Protein AF-A0A3C1LAX6-F1 (afdb_monomer)

Foldseek 3Di:
DDKDFLDDDPQAFDDDPVAVVPHRWFDWMFDDDPPDQAGAEIEFQARSLVCRCVSVVVEAHEHEYEYPAPRCRRQLNPLVNSNCVDPPHHYHYHYDDDVDDPVVSVCVSNDDD

Nearest PDB structures (foldseek):
  7z6h-assembly1_E  TM=4.014E-01  e=1.062E+00  Homo sapiens
  3lo8-assembly1_A  TM=3.325E-01  e=5.873E+00  Zea mays

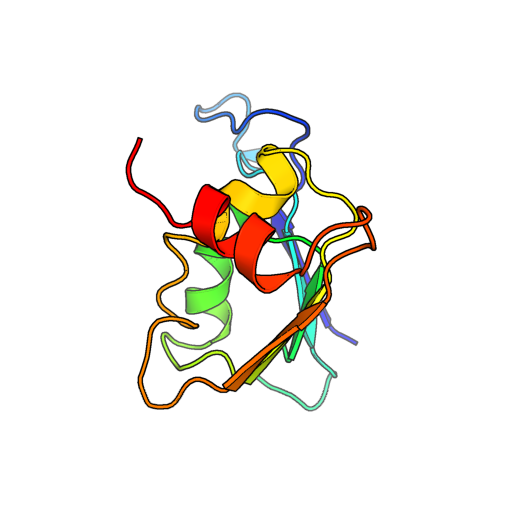Structure (mmCIF, N/CA/C/O backbone):
data_AF-A0A3C1LAX6-F1
#
_entry.id   AF-A0A3C1LAX6-F1
#
loop_
_atom_site.group_PDB
_atom_site.id
_atom_site.type_symbol
_atom_site.label_atom_id
_atom_site.label_alt_id
_atom_site.label_comp_id
_atom_site.label_asym_id
_atom_site.label_entity_id
_atom_site.label_seq_id
_atom_site.pdbx_PDB_ins_code
_atom_site.Cartn_x
_atom_site.Cartn_y
_atom_site.Cartn_z
_atom_site.occupancy
_atom_site.B_iso_or_equiv
_atom_site.auth_seq_id
_atom_site.auth_comp_id
_atom_site.auth_asym_id
_atom_site.auth_atom_id
_atom_site.pdbx_PDB_model_num
ATOM 1 N N . MET A 1 1 ? -2.027 -18.548 -8.701 1.00 92.00 1 MET A N 1
ATOM 2 C CA . MET A 1 1 ? -2.124 -17.312 -7.910 1.00 92.00 1 MET A CA 1
ATOM 3 C C . MET A 1 1 ? -1.175 -16.308 -8.540 1.00 92.00 1 MET A C 1
ATOM 5 O O . MET A 1 1 ? -0.068 -16.713 -8.881 1.00 92.00 1 MET A O 1
ATOM 9 N N . ARG A 1 2 ? -1.567 -15.036 -8.688 1.00 95.88 2 ARG A N 1
ATOM 10 C CA . ARG A 1 2 ? -0.697 -13.972 -9.217 1.00 95.88 2 ARG A CA 1
ATOM 11 C C . ARG A 1 2 ? -0.159 -13.108 -8.080 1.00 95.88 2 ARG A C 1
ATOM 13 O O . ARG A 1 2 ? -0.905 -12.744 -7.171 1.00 95.88 2 ARG A O 1
ATOM 20 N N . VAL A 1 3 ? 1.136 -12.812 -8.146 1.00 97.19 3 VAL A N 1
ATOM 21 C CA . VAL A 1 3 ? 1.853 -11.970 -7.187 1.00 97.19 3 VAL A CA 1
ATOM 22 C C . VAL A 1 3 ? 2.521 -10.843 -7.957 1.00 97.19 3 VAL A C 1
ATOM 24 O O . VAL A 1 3 ? 3.375 -11.093 -8.803 1.00 97.19 3 VAL A O 1
ATOM 27 N N . ASP A 1 4 ? 2.136 -9.616 -7.640 1.00 97.12 4 ASP A N 1
ATOM 28 C CA . ASP A 1 4 ? 2.683 -8.398 -8.214 1.00 97.12 4 ASP A CA 1
ATOM 29 C C . ASP A 1 4 ? 3.564 -7.710 -7.155 1.00 97.12 4 ASP A C 1
ATOM 31 O O . ASP A 1 4 ? 3.094 -7.295 -6.089 1.00 97.12 4 ASP A O 1
ATOM 35 N N . LEU A 1 5 ? 4.868 -7.619 -7.428 1.00 97.38 5 LEU A N 1
ATOM 36 C CA . LEU A 1 5 ? 5.847 -6.966 -6.555 1.00 97.38 5 LEU A CA 1
ATOM 37 C C . LEU A 1 5 ? 5.844 -5.454 -6.819 1.00 97.38 5 LEU A C 1
ATOM 39 O O . LEU A 1 5 ? 6.635 -4.937 -7.602 1.00 97.38 5 LEU A O 1
ATOM 43 N N . CYS A 1 6 ? 4.921 -4.742 -6.176 1.00 97.62 6 CYS A N 1
ATOM 44 C CA . CYS A 1 6 ? 4.728 -3.302 -6.365 1.00 97.62 6 CYS A CA 1
ATOM 45 C C . CYS A 1 6 ? 5.841 -2.448 -5.727 1.00 97.62 6 CYS A C 1
ATOM 47 O O . CYS A 1 6 ? 6.067 -1.307 -6.133 1.00 97.62 6 CYS A O 1
ATOM 49 N N . GLY A 1 7 ? 6.528 -2.982 -4.717 1.00 97.44 7 GLY A N 1
ATOM 50 C CA . GLY A 1 7 ? 7.701 -2.376 -4.098 1.00 97.44 7 GLY A CA 1
ATOM 51 C C . GLY A 1 7 ? 8.487 -3.394 -3.280 1.00 97.44 7 GLY A C 1
ATOM 52 O O . GLY A 1 7 ? 7.905 -4.168 -2.523 1.00 97.44 7 GLY A O 1
ATOM 53 N N . VAL A 1 8 ? 9.810 -3.395 -3.454 1.00 95.50 8 VAL A N 1
ATOM 54 C CA . VAL A 1 8 ? 10.744 -4.383 -2.875 1.00 95.50 8 VAL A CA 1
ATOM 55 C C . VAL A 1 8 ? 11.954 -3.738 -2.190 1.00 95.50 8 VAL A C 1
ATOM 57 O O . VAL A 1 8 ? 12.866 -4.426 -1.736 1.00 95.50 8 VAL A O 1
ATOM 60 N N . ARG A 1 9 ? 11.994 -2.403 -2.121 1.00 93.88 9 ARG A N 1
ATOM 61 C CA . ARG A 1 9 ? 13.045 -1.653 -1.428 1.00 93.88 9 ARG A CA 1
ATOM 62 C C . ARG A 1 9 ? 12.824 -1.724 0.087 1.00 93.88 9 ARG A C 1
ATOM 64 O O . ARG A 1 9 ? 11.684 -1.803 0.539 1.00 93.88 9 ARG A O 1
ATOM 71 N N . GLY A 1 10 ? 13.917 -1.653 0.849 1.00 88.62 10 GLY A N 1
ATOM 72 C CA . GLY A 1 10 ? 13.884 -1.539 2.312 1.00 88.62 10 GLY A CA 1
ATOM 73 C C . GLY A 1 10 ? 13.385 -0.171 2.798 1.00 88.62 10 GLY A C 1
ATOM 74 O O . GLY A 1 10 ? 12.541 0.460 2.167 1.00 88.62 10 GLY A O 1
ATOM 75 N N . SER A 1 11 ? 13.969 0.333 3.886 1.00 92.75 11 SER A N 1
ATOM 76 C CA . SER A 1 11 ? 13.411 1.434 4.689 1.00 92.75 11 SER A CA 1
ATOM 77 C C . SER A 1 11 ? 13.251 2.797 4.015 1.00 92.75 11 SER A C 1
ATOM 79 O O . SER A 1 11 ? 12.671 3.711 4.597 1.00 92.75 11 SER A O 1
ATOM 81 N N . SER A 1 12 ? 13.784 3.005 2.815 1.00 94.38 12 SER A N 1
ATOM 82 C CA . SER A 1 12 ? 13.660 4.285 2.118 1.00 94.38 12 SER A CA 1
ATOM 83 C C . SER A 1 12 ? 13.475 4.073 0.623 1.00 94.38 12 SER A C 1
ATOM 85 O O . SER A 1 12 ? 14.195 3.256 0.038 1.00 94.38 12 SER A O 1
ATOM 87 N N . PRO A 1 13 ? 12.533 4.797 -0.011 1.00 94.62 13 PRO A N 1
ATOM 88 C CA . PRO A 1 13 ? 12.398 4.754 -1.452 1.00 94.62 13 PRO A CA 1
ATOM 89 C C . PRO A 1 13 ? 13.639 5.370 -2.099 1.00 94.62 13 PRO A C 1
ATOM 91 O O . PRO A 1 13 ? 14.257 6.283 -1.551 1.00 94.62 13 PRO A O 1
ATOM 94 N N . ALA A 1 14 ? 13.997 4.883 -3.279 1.00 94.88 14 ALA A N 1
ATOM 95 C CA . ALA A 1 14 ? 15.182 5.328 -3.993 1.00 94.88 14 ALA A CA 1
ATOM 96 C C . ALA A 1 14 ? 14.842 5.539 -5.469 1.00 94.88 14 ALA A C 1
ATOM 98 O O . ALA A 1 14 ? 14.340 4.639 -6.127 1.00 94.88 14 ALA A O 1
ATOM 99 N N . SER A 1 15 ? 15.105 6.730 -5.998 1.00 92.25 15 SER A N 1
ATOM 100 C CA . SER A 1 15 ? 14.898 7.040 -7.419 1.00 92.25 15 SER A CA 1
ATOM 101 C C . SER A 1 15 ? 16.238 7.219 -8.120 1.00 92.25 15 SER A C 1
ATOM 103 O O . SER A 1 15 ? 17.218 7.576 -7.470 1.00 92.25 15 SER A O 1
ATOM 105 N N . GLY A 1 16 ? 16.284 6.973 -9.427 1.00 93.75 16 GLY A N 1
ATOM 106 C CA . GLY A 1 16 ? 17.502 7.100 -10.229 1.00 93.75 16 GLY A CA 1
ATOM 107 C C . GLY A 1 16 ? 17.816 5.840 -11.029 1.00 93.75 16 GLY A C 1
ATOM 108 O O . GLY A 1 16 ? 17.269 4.770 -10.761 1.00 93.75 16 GLY A O 1
ATOM 109 N N . ALA A 1 17 ? 18.694 5.993 -12.023 1.00 94.75 17 ALA A N 1
ATOM 110 C CA . ALA A 1 17 ? 19.080 4.924 -12.945 1.00 94.75 17 ALA A CA 1
ATOM 111 C C . ALA A 1 17 ? 19.639 3.694 -12.212 1.00 94.75 17 ALA A C 1
ATOM 113 O O . ALA A 1 17 ? 19.307 2.568 -12.571 1.00 94.75 17 ALA A O 1
ATOM 114 N N . ASP A 1 18 ? 20.375 3.921 -11.122 1.00 93.25 18 ASP A N 1
ATOM 115 C CA . ASP A 1 18 ? 20.992 2.881 -10.291 1.00 93.25 18 ASP A CA 1
ATOM 116 C C . ASP A 1 18 ? 19.979 1.919 -9.642 1.00 93.25 18 ASP A C 1
ATOM 118 O O . ASP A 1 18 ? 20.362 0.873 -9.121 1.00 93.25 18 ASP A O 1
ATOM 122 N N . PHE A 1 19 ? 18.684 2.258 -9.632 1.00 91.75 19 PHE A N 1
ATOM 123 C CA . PHE A 1 19 ? 17.639 1.479 -8.959 1.00 91.75 19 PHE A CA 1
ATOM 124 C C . PHE A 1 19 ? 16.540 0.975 -9.901 1.00 91.75 19 PHE A C 1
ATOM 126 O O . PHE A 1 19 ? 15.596 0.342 -9.435 1.00 91.75 19 PHE A O 1
ATOM 133 N N . VAL A 1 20 ? 16.635 1.242 -11.209 1.00 88.75 20 VAL A N 1
ATOM 134 C CA . VAL A 1 20 ? 15.579 0.907 -12.184 1.00 88.75 20 VAL A CA 1
ATOM 135 C C . VAL A 1 20 ? 15.392 -0.599 -12.357 1.00 88.75 20 VAL A C 1
ATOM 137 O O . VAL A 1 20 ? 14.261 -1.030 -12.553 1.00 88.75 20 VAL A O 1
ATOM 140 N N . GLU A 1 21 ? 16.461 -1.394 -12.254 1.00 89.75 21 GLU A N 1
ATOM 141 C CA . GLU A 1 21 ? 16.394 -2.848 -12.467 1.00 89.75 21 GLU A CA 1
ATOM 142 C C . GLU A 1 21 ? 15.426 -3.539 -11.494 1.00 89.75 21 GLU A C 1
ATOM 144 O O . GLU A 1 21 ? 14.619 -4.367 -11.907 1.00 89.75 21 GLU A O 1
ATOM 149 N N . VAL A 1 22 ? 15.475 -3.166 -10.211 1.00 88.56 22 VAL A N 1
ATOM 150 C CA . VAL A 1 22 ? 14.642 -3.763 -9.149 1.00 88.56 22 VAL A CA 1
ATOM 151 C C . VAL A 1 22 ? 13.481 -2.871 -8.708 1.00 88.56 22 VAL A C 1
ATOM 153 O O . VAL A 1 22 ? 12.535 -3.344 -8.084 1.00 88.56 22 VAL A O 1
ATOM 156 N N . GLY A 1 23 ? 13.536 -1.578 -9.021 1.00 92.12 23 GLY A N 1
ATOM 157 C CA . GLY A 1 23 ? 12.554 -0.587 -8.608 1.00 92.12 23 GLY A CA 1
ATOM 158 C C . GLY A 1 23 ? 12.924 0.172 -7.329 1.00 92.12 23 GLY A C 1
ATOM 159 O O . GLY A 1 23 ? 13.716 -0.248 -6.481 1.00 92.12 23 GLY A O 1
ATOM 160 N N . GLY A 1 24 ? 12.317 1.351 -7.207 1.00 95.31 24 GLY A N 1
ATOM 161 C CA . GLY A 1 24 ? 12.608 2.329 -6.161 1.00 95.31 24 GLY A CA 1
ATOM 162 C C . GLY A 1 24 ? 11.656 2.340 -4.972 1.00 95.31 24 GLY A C 1
ATOM 163 O O . GLY A 1 24 ? 11.851 3.110 -4.035 1.00 95.31 24 GLY A O 1
ATOM 164 N N . HIS A 1 25 ? 10.594 1.545 -5.021 1.00 97.31 25 HIS A N 1
ATOM 165 C CA . HIS A 1 25 ? 9.491 1.627 -4.075 1.00 97.31 25 HIS A CA 1
ATOM 166 C C . HIS A 1 25 ? 9.675 0.704 -2.868 1.00 97.31 25 HIS A C 1
ATOM 168 O O . HIS A 1 25 ? 10.112 -0.436 -3.014 1.00 97.31 25 HIS A O 1
ATOM 174 N N . THR A 1 26 ? 9.300 1.196 -1.687 1.00 97.88 26 THR A N 1
ATOM 175 C CA . THR A 1 26 ? 9.265 0.434 -0.428 1.00 97.88 26 THR A CA 1
ATOM 176 C C . THR A 1 26 ? 8.120 -0.582 -0.410 1.00 97.88 26 THR A C 1
ATOM 178 O O . THR A 1 26 ? 7.205 -0.481 -1.234 1.00 97.88 26 THR A O 1
ATOM 181 N N . SER A 1 27 ? 8.189 -1.538 0.526 1.00 98.06 27 SER A N 1
ATOM 182 C CA . SER A 1 27 ? 7.348 -2.745 0.609 1.00 98.06 27 SER A CA 1
ATOM 183 C C . SER A 1 27 ? 5.884 -2.542 0.201 1.00 98.06 27 SER A C 1
ATOM 185 O O . SER A 1 27 ? 5.147 -1.758 0.804 1.00 98.06 27 SER A O 1
ATOM 187 N N . CYS A 1 28 ? 5.466 -3.265 -0.836 1.00 98.44 28 CYS A N 1
ATOM 188 C CA . CYS A 1 28 ? 4.068 -3.477 -1.192 1.00 98.44 28 CYS A CA 1
ATOM 189 C C . CYS A 1 28 ? 3.988 -4.685 -2.127 1.00 98.44 28 CYS A C 1
ATOM 191 O O . CYS A 1 28 ? 4.583 -4.671 -3.207 1.00 98.44 28 CYS A O 1
ATOM 193 N N . VAL A 1 29 ? 3.209 -5.697 -1.760 1.00 98.50 29 VAL A N 1
ATOM 194 C CA . VAL A 1 29 ? 2.953 -6.868 -2.610 1.00 98.50 29 VAL A CA 1
ATOM 195 C C . VAL A 1 29 ? 1.458 -7.000 -2.833 1.00 98.50 29 VAL A C 1
ATOM 197 O O . VAL A 1 29 ? 0.695 -7.035 -1.872 1.00 98.50 29 VAL A O 1
ATOM 200 N N . ALA A 1 30 ? 1.030 -7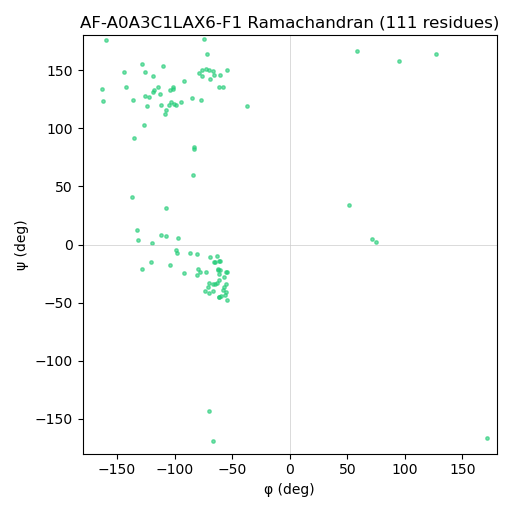.083 -4.089 1.00 98.50 30 ALA A N 1
ATOM 201 C CA . ALA A 1 30 ? -0.367 -7.277 -4.439 1.00 98.50 30 ALA A CA 1
ATOM 202 C C . ALA A 1 30 ? -0.617 -8.724 -4.877 1.00 98.50 30 ALA A C 1
ATOM 204 O O . ALA A 1 30 ? 0.137 -9.293 -5.662 1.00 98.50 30 ALA A O 1
ATOM 205 N N . LEU A 1 31 ? -1.675 -9.331 -4.345 1.00 98.31 31 LEU A N 1
ATOM 206 C CA . LEU A 1 31 ? -2.046 -10.716 -4.604 1.00 98.31 31 LEU A CA 1
ATOM 207 C C . LEU A 1 31 ? -3.427 -10.785 -5.251 1.00 98.31 31 LEU A C 1
ATOM 209 O O . LEU A 1 31 ? -4.399 -10.205 -4.747 1.00 98.31 31 LEU A O 1
ATOM 213 N N . ALA A 1 32 ? -3.510 -11.553 -6.334 1.00 96.88 32 ALA A N 1
ATOM 214 C CA . ALA A 1 32 ? -4.747 -11.896 -7.023 1.00 96.88 32 ALA A CA 1
ATOM 215 C C . ALA A 1 32 ? -4.889 -13.421 -7.160 1.00 96.88 32 ALA A C 1
ATOM 217 O O . ALA A 1 32 ? -3.907 -14.158 -7.311 1.00 96.88 32 ALA A O 1
ATOM 218 N N . HIS A 1 33 ? -6.126 -13.911 -7.137 1.00 93.62 33 HIS A N 1
ATOM 219 C CA . HIS A 1 33 ? -6.423 -15.266 -7.601 1.00 93.62 33 HIS A CA 1
ATOM 220 C C . HIS A 1 33 ? -6.328 -15.322 -9.132 1.00 93.62 33 HIS A C 1
ATOM 222 O O . HIS A 1 33 ? -6.585 -14.324 -9.792 1.00 93.62 33 HIS A O 1
ATOM 228 N N . ASP A 1 34 ? -5.987 -16.478 -9.714 1.00 85.94 34 ASP A N 1
ATOM 229 C CA . ASP A 1 34 ? -5.751 -16.578 -11.172 1.00 85.94 34 ASP A CA 1
ATOM 230 C C . ASP A 1 34 ? -6.977 -16.230 -12.018 1.00 85.94 34 ASP A C 1
ATOM 232 O O . ASP A 1 34 ? -6.846 -15.732 -13.130 1.00 85.94 34 ASP A O 1
ATOM 236 N N . ALA A 1 35 ? -8.170 -16.487 -11.482 1.00 84.94 35 ALA A N 1
ATOM 237 C CA . ALA A 1 35 ? -9.432 -16.153 -12.129 1.00 84.94 35 ALA A CA 1
ATOM 238 C C . ALA A 1 35 ? -9.836 -14.676 -11.948 1.00 84.94 35 ALA A C 1
ATOM 240 O O . ALA A 1 35 ? -10.820 -14.240 -12.542 1.00 84.94 35 ALA A O 1
ATOM 241 N N . GLU A 1 36 ? -9.121 -13.909 -11.118 1.00 85.00 36 GLU A N 1
ATOM 242 C CA . GLU A 1 36 ? -9.423 -12.508 -10.844 1.00 85.00 36 GLU A CA 1
ATOM 243 C C . GLU A 1 36 ? -8.509 -11.568 -11.630 1.00 85.00 36 GLU A C 1
ATOM 245 O O . GLU A 1 36 ? -7.286 -11.696 -11.652 1.00 85.00 36 GLU A O 1
ATOM 250 N N . HIS A 1 37 ? -9.122 -10.559 -12.246 1.00 85.19 37 HI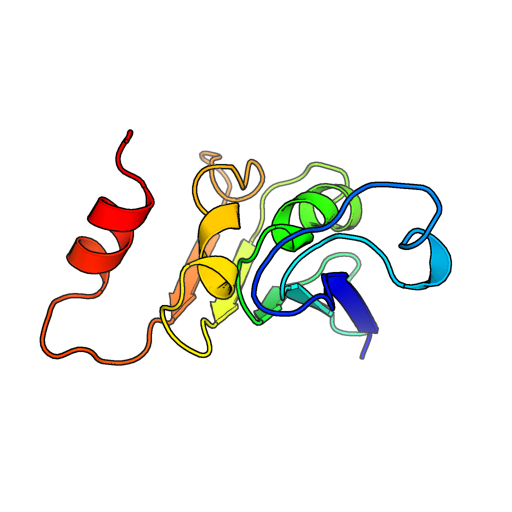S A N 1
ATOM 251 C CA . HIS A 1 37 ? -8.394 -9.534 -12.993 1.00 85.19 37 HIS A CA 1
ATOM 252 C C . HIS A 1 37 ? -7.592 -8.598 -12.076 1.00 85.19 37 HIS A C 1
ATOM 254 O O . HIS A 1 37 ? -6.499 -8.168 -12.432 1.00 85.19 37 HIS A O 1
ATOM 260 N N . ALA A 1 38 ? -8.103 -8.337 -10.871 1.00 94.75 38 ALA A N 1
ATOM 261 C CA . ALA A 1 38 ? -7.594 -7.336 -9.938 1.00 94.75 38 ALA A CA 1
ATOM 262 C C . ALA A 1 38 ? -7.120 -7.964 -8.611 1.00 94.75 38 ALA A C 1
ATOM 264 O O . ALA A 1 38 ? -7.757 -8.903 -8.126 1.00 94.75 38 ALA A O 1
ATOM 265 N N . PRO A 1 39 ? -6.057 -7.437 -7.974 1.00 97.44 39 PRO A N 1
ATOM 266 C CA . PRO A 1 39 ? -5.640 -7.890 -6.652 1.00 97.44 39 PRO A CA 1
ATOM 267 C C . PRO A 1 39 ? -6.676 -7.575 -5.566 1.00 97.44 39 PRO A C 1
ATOM 269 O O . PRO A 1 39 ? -7.336 -6.533 -5.578 1.00 97.44 39 PRO A O 1
ATOM 272 N N . ARG A 1 40 ? -6.778 -8.478 -4.584 1.00 97.19 40 ARG A N 1
ATOM 273 C CA . ARG A 1 40 ? -7.703 -8.388 -3.435 1.00 97.19 40 ARG A CA 1
ATOM 274 C C . ARG A 1 40 ? -7.003 -8.377 -2.086 1.00 97.19 40 ARG A C 1
ATOM 276 O O . ARG A 1 40 ? -7.627 -8.031 -1.084 1.00 97.19 40 ARG A O 1
ATOM 283 N N . LEU A 1 41 ? -5.730 -8.748 -2.051 1.00 98.25 41 LEU A N 1
ATOM 284 C CA . LEU A 1 41 ? -4.904 -8.705 -0.857 1.00 98.25 41 LEU A CA 1
ATOM 285 C C . LEU A 1 41 ? -3.643 -7.906 -1.162 1.00 98.25 41 LEU A C 1
ATOM 287 O O . LEU A 1 41 ? -2.953 -8.187 -2.137 1.00 98.25 41 LEU A O 1
ATOM 291 N N . LEU A 1 42 ? -3.367 -6.918 -0.324 1.00 98.75 42 LEU A N 1
ATOM 292 C CA . LEU A 1 42 ? -2.133 -6.150 -0.333 1.00 98.75 42 LEU A CA 1
ATOM 293 C C . LEU A 1 42 ? -1.377 -6.471 0.955 1.00 98.75 42 LEU A C 1
ATOM 295 O O . LEU A 1 42 ? -1.964 -6.426 2.037 1.00 98.75 42 LEU A O 1
ATOM 299 N N . LEU A 1 43 ? -0.103 -6.823 0.831 1.00 98.69 43 LEU A N 1
ATOM 300 C CA . LEU A 1 43 ? 0.820 -6.970 1.951 1.00 98.69 43 LEU A CA 1
ATOM 301 C C . LEU A 1 43 ? 1.670 -5.711 2.011 1.00 98.69 43 LEU A C 1
ATOM 303 O O . LEU A 1 43 ? 2.356 -5.387 1.039 1.00 98.69 43 LEU A O 1
ATOM 307 N N . ASP A 1 44 ? 1.594 -5.031 3.149 1.00 98.38 44 ASP A N 1
ATOM 308 C CA . ASP A 1 44 ? 2.109 -3.688 3.378 1.00 98.38 44 ASP A CA 1
ATOM 309 C C . ASP A 1 44 ? 1.539 -2.612 2.442 1.00 98.38 44 ASP A C 1
ATOM 311 O O . ASP A 1 44 ? 0.862 -2.859 1.443 1.00 98.38 44 ASP A O 1
ATOM 315 N N . ALA A 1 45 ? 1.783 -1.367 2.830 1.00 97.88 45 ALA A N 1
ATOM 316 C CA . ALA A 1 45 ? 1.279 -0.166 2.190 1.00 97.88 45 ALA A CA 1
ATOM 317 C C . ALA A 1 45 ? 2.379 0.903 2.091 1.00 97.88 45 ALA A C 1
ATOM 319 O O . ALA A 1 45 ? 2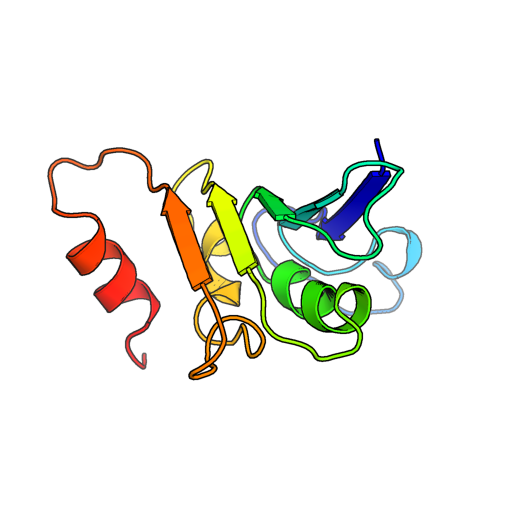.146 2.093 2.325 1.00 97.88 45 ALA A O 1
ATOM 320 N N . GLY A 1 46 ? 3.600 0.480 1.755 1.00 97.88 46 GLY A N 1
ATOM 321 C CA . GLY A 1 46 ? 4.714 1.372 1.460 1.00 97.88 46 GLY A CA 1
ATOM 322 C C . GLY A 1 46 ? 4.504 2.190 0.186 1.00 97.88 46 GLY A C 1
ATOM 323 O O . GLY A 1 46 ? 3.429 2.214 -0.412 1.00 97.88 46 GLY A O 1
ATOM 324 N N . THR A 1 47 ? 5.551 2.864 -0.293 1.00 97.62 47 THR A N 1
ATOM 325 C CA . THR A 1 47 ? 5.463 3.667 -1.530 1.00 97.62 47 THR A CA 1
ATOM 326 C C . THR A 1 47 ? 5.099 2.842 -2.762 1.00 97.62 47 THR A C 1
ATOM 328 O O . THR A 1 47 ? 4.545 3.411 -3.704 1.00 97.62 47 THR A O 1
ATOM 331 N N . GLY A 1 48 ? 5.325 1.522 -2.748 1.00 97.81 48 GLY A N 1
ATOM 332 C CA . GLY A 1 48 ? 4.910 0.619 -3.826 1.00 97.81 48 GLY A CA 1
ATOM 333 C C . GLY A 1 48 ? 3.400 0.560 -4.023 1.00 97.81 48 GLY A C 1
ATOM 334 O O . GLY A 1 48 ? 2.935 0.298 -5.129 1.00 97.81 48 GLY A O 1
ATOM 335 N N . LEU A 1 49 ? 2.614 0.936 -3.011 1.00 98.00 49 LEU A N 1
ATOM 336 C CA . LEU A 1 49 ? 1.158 1.030 -3.113 1.00 98.00 49 LEU A CA 1
ATOM 337 C C . LEU A 1 49 ? 0.699 1.941 -4.268 1.00 98.00 49 LEU A C 1
ATOM 339 O O . LEU A 1 49 ? -0.387 1.757 -4.814 1.00 98.00 49 LEU A O 1
ATOM 343 N N . ARG A 1 50 ? 1.551 2.878 -4.712 1.00 96.44 50 ARG A N 1
ATOM 344 C CA . ARG A 1 50 ? 1.312 3.740 -5.882 1.00 96.44 50 ARG A CA 1
ATOM 345 C C . ARG A 1 50 ? 1.184 2.985 -7.210 1.00 96.44 50 ARG A C 1
ATOM 347 O O . ARG A 1 50 ? 0.580 3.534 -8.128 1.00 96.44 50 ARG A O 1
ATOM 354 N N . ALA A 1 51 ? 1.711 1.766 -7.323 1.00 96.50 51 ALA A N 1
ATOM 355 C CA . ALA A 1 51 ? 1.583 0.943 -8.529 1.00 96.50 51 ALA A CA 1
ATOM 356 C C . ALA A 1 51 ? 0.227 0.218 -8.611 1.00 96.50 51 ALA A C 1
ATOM 358 O O . ALA A 1 51 ? -0.271 -0.052 -9.704 1.00 96.50 51 ALA A O 1
ATOM 359 N N . VAL A 1 52 ? -0.418 -0.044 -7.467 1.00 98.19 52 VAL A N 1
ATOM 360 C CA . VAL A 1 52 ? -1.660 -0.833 -7.390 1.00 98.19 52 VAL A CA 1
ATOM 361 C C . VAL A 1 52 ? -2.811 -0.259 -8.224 1.00 98.19 52 VAL A C 1
ATOM 363 O O . VAL A 1 52 ? -3.490 -1.048 -8.874 1.00 98.19 52 VAL A O 1
ATOM 366 N N . PRO A 1 53 ? -3.048 1.065 -8.308 1.00 97.62 53 PRO A N 1
ATOM 367 C CA . PRO A 1 53 ? -4.116 1.586 -9.152 1.00 97.62 53 PRO A CA 1
ATOM 368 C C . PRO A 1 53 ? -4.017 1.186 -10.629 1.00 97.62 53 PRO A C 1
ATOM 370 O O . PRO A 1 53 ? -5.051 1.118 -11.283 1.00 97.62 53 PRO A O 1
ATOM 373 N N . ALA A 1 54 ? -2.820 0.927 -11.168 1.00 96.81 54 ALA A N 1
ATOM 374 C CA . ALA A 1 54 ? -2.675 0.425 -12.536 1.00 96.81 54 ALA A CA 1
ATOM 375 C C . ALA A 1 54 ? -3.155 -1.032 -12.661 1.00 96.81 54 ALA A C 1
ATOM 377 O O . ALA A 1 54 ? -3.813 -1.370 -13.635 1.00 96.81 54 ALA A O 1
ATOM 378 N N . LEU A 1 55 ? -2.925 -1.859 -11.634 1.00 96.81 55 LEU A N 1
ATOM 379 C CA . LEU A 1 55 ? -3.425 -3.242 -11.544 1.00 96.81 55 LEU A CA 1
ATOM 380 C C . LEU A 1 55 ? -4.952 -3.329 -11.362 1.00 96.81 55 LEU A C 1
ATOM 382 O O . LEU A 1 55 ? -5.526 -4.414 -11.416 1.00 96.81 55 LEU A O 1
ATOM 386 N N . LEU A 1 56 ? -5.599 -2.196 -11.082 1.00 96.94 56 LEU A N 1
ATOM 387 C CA . LEU A 1 56 ? -7.044 -2.061 -10.896 1.00 96.94 56 LEU A CA 1
ATOM 388 C C . LEU A 1 56 ? -7.720 -1.339 -12.071 1.00 96.94 56 LEU A C 1
ATOM 390 O O . LEU A 1 56 ? -8.879 -0.952 -11.938 1.00 96.94 56 LEU A O 1
ATOM 394 N N . ASP A 1 57 ? -6.999 -1.064 -13.164 1.00 95.56 57 ASP A N 1
ATOM 395 C CA . ASP A 1 57 ? -7.461 -0.214 -14.273 1.00 95.56 57 ASP A CA 1
ATOM 396 C C . ASP A 1 57 ? -7.990 1.158 -13.798 1.00 95.56 57 ASP A C 1
ATOM 398 O O . ASP A 1 57 ? -8.949 1.720 -14.324 1.00 95.56 57 ASP A O 1
ATOM 402 N N . GLY A 1 58 ? -7.384 1.705 -12.739 1.00 95.38 58 GLY A N 1
ATOM 403 C CA . GLY A 1 58 ? -7.801 2.952 -12.091 1.00 95.38 58 GLY A CA 1
ATOM 404 C C . GLY A 1 58 ? -9.055 2.845 -11.214 1.00 95.38 58 GLY A C 1
ATOM 405 O O . GLY A 1 58 ? -9.481 3.856 -10.652 1.00 95.38 58 GLY A O 1
ATOM 406 N N . GLY A 1 59 ? -9.633 1.651 -11.075 1.00 96.81 59 GLY A N 1
ATOM 407 C CA . GLY A 1 59 ? -10.837 1.383 -10.297 1.00 96.81 59 GLY A CA 1
ATOM 408 C C . GLY A 1 59 ? -10.643 1.385 -8.772 1.00 96.81 59 GLY A C 1
ATOM 409 O O . GLY A 1 59 ? -9.524 1.550 -8.261 1.00 96.81 59 GLY A O 1
ATOM 410 N N . PRO A 1 60 ? -11.747 1.206 -8.020 1.00 97.81 60 PRO A N 1
ATOM 411 C CA . PRO A 1 60 ? -11.712 1.128 -6.567 1.00 97.81 60 PRO A CA 1
ATOM 412 C C . PRO A 1 60 ? -11.029 -0.150 -6.087 1.00 97.81 60 PRO A C 1
ATOM 414 O O . PRO A 1 60 ? -11.243 -1.243 -6.619 1.00 97.81 60 PRO A O 1
ATOM 417 N N . PHE A 1 61 ? -10.269 -0.029 -5.005 1.00 98.19 61 PHE A N 1
ATOM 418 C CA . PHE A 1 61 ? -9.779 -1.181 -4.277 1.00 98.19 61 PHE A CA 1
ATOM 419 C C . PHE A 1 61 ? -10.917 -1.748 -3.429 1.00 98.19 61 PHE A C 1
ATOM 421 O O . PHE A 1 61 ? -11.551 -1.056 -2.628 1.00 98.19 61 PHE A O 1
ATOM 428 N N . ARG A 1 62 ? -11.193 -3.033 -3.632 1.00 97.69 62 ARG A N 1
ATOM 429 C CA . ARG A 1 62 ? -12.124 -3.806 -2.811 1.00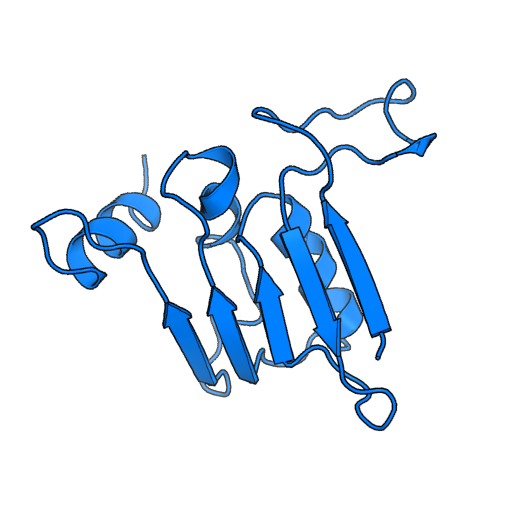 97.69 62 ARG A CA 1
ATOM 430 C C . ARG A 1 62 ? -11.372 -5.037 -2.348 1.00 97.69 62 ARG A C 1
ATOM 432 O O . ARG A 1 62 ? -11.138 -5.928 -3.164 1.00 97.69 62 ARG A O 1
ATOM 439 N N . GLY A 1 63 ? -10.934 -5.043 -1.095 1.00 97.50 63 GLY A N 1
ATOM 440 C CA . GLY A 1 63 ? -9.982 -6.033 -0.610 1.00 97.50 63 GLY A CA 1
ATOM 441 C C . GLY A 1 63 ? -9.451 -5.756 0.792 1.00 97.50 63 GLY A C 1
ATOM 442 O O . GLY A 1 63 ? -9.995 -4.949 1.547 1.00 97.50 63 GLY A O 1
ATOM 443 N N . THR A 1 64 ? -8.386 -6.468 1.151 1.00 98.56 64 THR A N 1
ATOM 444 C CA . THR A 1 64 ? -7.700 -6.343 2.440 1.00 98.56 64 THR A CA 1
ATOM 445 C C . THR A 1 64 ? -6.285 -5.801 2.248 1.00 98.56 64 THR A C 1
ATOM 447 O O . THR A 1 64 ? -5.563 -6.267 1.374 1.00 98.56 64 THR A O 1
ATOM 450 N N . ILE A 1 65 ? -5.888 -4.850 3.088 1.00 98.44 65 ILE A N 1
ATOM 451 C CA . ILE A 1 65 ? -4.498 -4.447 3.304 1.00 98.44 65 ILE A CA 1
ATOM 452 C C . ILE A 1 65 ? -4.063 -5.071 4.626 1.00 98.44 65 ILE A C 1
ATOM 454 O O . ILE A 1 65 ? -4.703 -4.830 5.649 1.00 98.44 65 ILE A O 1
ATOM 458 N N . LEU A 1 66 ? -3.009 -5.876 4.612 1.00 98.50 66 LEU A N 1
ATOM 459 C CA . LEU A 1 66 ? -2.397 -6.450 5.804 1.00 98.50 66 LEU A CA 1
ATOM 460 C C . LEU A 1 66 ? -1.048 -5.771 6.033 1.00 98.50 66 LEU A C 1
ATOM 462 O O . LEU A 1 66 ? -0.131 -5.951 5.236 1.00 98.50 66 LEU A O 1
ATOM 466 N N . LEU A 1 67 ? -0.936 -4.998 7.111 1.00 97.75 67 LEU A N 1
ATOM 467 C CA . LEU A 1 67 ? 0.324 -4.377 7.511 1.00 97.75 67 LEU A CA 1
ATOM 468 C C . LEU A 1 67 ? 1.132 -5.380 8.338 1.00 97.75 67 LEU A C 1
ATOM 470 O O . LEU A 1 67 ? 0.623 -5.902 9.330 1.00 97.75 67 LEU A O 1
ATOM 474 N N . GLY A 1 68 ? 2.379 -5.651 7.952 1.00 95.94 68 GLY A N 1
ATOM 475 C CA . GLY A 1 68 ? 3.251 -6.545 8.717 1.00 95.94 68 GLY A CA 1
ATOM 476 C C . GLY A 1 68 ? 3.699 -5.927 10.045 1.00 95.94 68 GLY A C 1
ATOM 477 O O . GLY A 1 68 ? 3.723 -6.596 11.074 1.00 95.94 68 GLY A O 1
ATOM 478 N N . HIS A 1 69 ? 4.042 -4.640 10.021 1.00 95.25 69 HIS A N 1
ATOM 479 C CA . HIS A 1 69 ? 4.405 -3.812 11.174 1.00 95.25 69 HIS A CA 1
ATOM 480 C C . HIS A 1 69 ? 4.233 -2.326 10.818 1.00 95.25 69 HIS A C 1
ATOM 482 O O . HIS A 1 69 ? 3.881 -1.994 9.687 1.00 95.25 69 HIS A O 1
ATOM 488 N N . LEU A 1 70 ? 4.445 -1.426 11.783 1.00 94.12 70 LEU A N 1
ATOM 489 C CA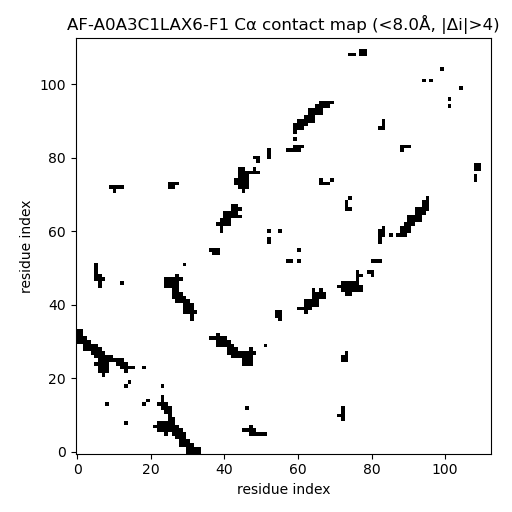 . LEU A 1 70 ? 4.110 0.000 11.651 1.00 94.12 70 LEU A CA 1
ATOM 490 C C . LEU A 1 70 ? 5.330 0.910 11.487 1.00 94.12 70 LEU A C 1
ATOM 492 O O . LEU A 1 70 ? 5.318 2.059 11.927 1.00 94.12 70 LEU A O 1
ATOM 496 N N . HIS A 1 71 ? 6.395 0.416 10.853 1.00 95.06 71 HIS A N 1
ATOM 497 C CA . HIS A 1 71 ? 7.432 1.321 10.370 1.00 95.06 71 HIS A CA 1
ATOM 498 C C . HIS A 1 71 ? 6.911 2.139 9.186 1.00 95.06 71 HIS A C 1
ATOM 500 O O . HIS A 1 71 ? 6.053 1.703 8.414 1.00 95.06 71 HIS A O 1
ATOM 506 N N . TRP A 1 72 ? 7.437 3.354 9.054 1.00 92.94 72 TRP A N 1
ATOM 507 C CA . TRP A 1 72 ? 6.967 4.340 8.086 1.00 92.94 72 TRP A CA 1
ATOM 508 C C . TRP A 1 72 ? 6.980 3.812 6.647 1.00 92.94 72 TRP A C 1
ATOM 510 O O . TRP A 1 72 ? 6.032 4.011 5.890 1.00 92.94 72 TRP A O 1
ATOM 520 N N . ASP A 1 73 ? 8.018 3.075 6.269 1.00 96.44 73 ASP A N 1
ATOM 521 C CA . ASP A 1 73 ? 8.203 2.519 4.933 1.00 96.44 73 ASP A CA 1
ATOM 522 C C . ASP A 1 73 ? 7.171 1.456 4.537 1.00 96.44 73 ASP A C 1
ATOM 524 O O . ASP A 1 73 ? 7.015 1.212 3.338 1.00 96.44 73 ASP A O 1
ATOM 528 N N . HIS A 1 74 ? 6.413 0.923 5.500 1.00 97.25 74 HIS A N 1
ATOM 529 C CA . HIS A 1 74 ? 5.311 -0.022 5.302 1.00 97.25 74 HIS A CA 1
ATOM 530 C C . HIS A 1 74 ? 3.926 0.644 5.304 1.00 97.25 74 HIS A C 1
ATOM 532 O O . HIS A 1 74 ? 2.936 -0.021 5.006 1.00 97.25 74 HIS A O 1
ATOM 538 N N . MET A 1 75 ? 3.827 1.941 5.618 1.00 95.38 75 MET A N 1
ATOM 539 C CA . MET A 1 75 ? 2.541 2.645 5.751 1.00 95.38 75 MET A CA 1
ATOM 540 C C . MET A 1 75 ? 2.440 3.943 4.947 1.00 95.38 75 MET A C 1
ATOM 542 O O . MET A 1 75 ? 1.339 4.399 4.648 1.00 95.38 75 MET A O 1
ATOM 546 N N . GLN A 1 76 ? 3.567 4.550 4.576 1.00 94.56 76 GLN A N 1
ATOM 547 C CA . GLN A 1 76 ? 3.631 5.879 3.957 1.00 94.56 76 GLN A CA 1
ATOM 548 C C . GLN A 1 76 ? 2.893 6.019 2.616 1.00 94.56 76 GLN A C 1
ATOM 550 O O . GLN A 1 76 ? 2.693 7.132 2.133 1.00 94.56 76 GLN A O 1
ATOM 555 N N . GLY A 1 77 ? 2.513 4.912 1.975 1.00 95.94 77 GLY A N 1
ATOM 556 C CA . GLY A 1 77 ? 1.684 4.924 0.774 1.00 95.94 77 GLY A CA 1
ATOM 557 C C . GLY A 1 77 ? 0.201 5.156 1.060 1.00 95.94 77 GLY A C 1
ATOM 558 O O . GLY A 1 77 ? -0.504 5.635 0.170 1.00 95.94 77 GLY A O 1
ATOM 559 N N . LEU A 1 78 ? -0.272 4.848 2.275 1.00 95.88 78 LEU A N 1
ATOM 560 C CA . LEU A 1 78 ? -1.690 4.893 2.646 1.00 95.88 78 LEU A CA 1
ATOM 561 C C . LEU A 1 78 ? -2.355 6.254 2.372 1.00 95.88 78 LEU A C 1
ATOM 563 O O . LEU A 1 78 ? -3.400 6.243 1.717 1.00 95.88 78 LEU A O 1
ATOM 567 N N . PRO A 1 79 ? -1.771 7.413 2.753 1.00 94.31 79 PRO A N 1
ATOM 568 C CA . PRO A 1 79 ? -2.409 8.715 2.524 1.00 94.31 79 PRO A CA 1
ATOM 569 C C . PRO A 1 79 ? -2.575 9.078 1.043 1.00 94.31 79 PRO A C 1
ATOM 571 O O . PRO A 1 79 ? -3.316 9.995 0.706 1.00 94.31 79 PRO A O 1
ATOM 574 N N . PHE A 1 80 ? -1.886 8.372 0.142 1.00 93.94 80 PHE A N 1
ATOM 575 C CA . PHE A 1 80 ? -1.879 8.649 -1.295 1.00 93.94 80 PHE A CA 1
ATOM 576 C C . PHE A 1 80 ? -2.571 7.555 -2.117 1.00 93.94 80 PHE A C 1
ATOM 578 O O . PHE A 1 80 ? -2.499 7.564 -3.352 1.00 93.94 80 PHE A O 1
ATOM 585 N N . PHE A 1 81 ? -3.227 6.586 -1.469 1.00 96.56 81 PHE A N 1
ATOM 586 C CA . PHE A 1 81 ? -3.827 5.453 -2.163 1.00 96.56 81 PHE A CA 1
ATOM 587 C C . PHE A 1 81 ? -5.213 5.781 -2.726 1.00 96.56 81 PHE A C 1
ATOM 589 O O . PHE A 1 81 ? -6.252 5.408 -2.183 1.00 96.56 81 PHE A O 1
ATOM 596 N N . ARG A 1 82 ? -5.217 6.425 -3.897 1.00 95.81 82 ARG A N 1
ATOM 597 C CA . ARG A 1 82 ? -6.430 6.877 -4.603 1.00 95.81 82 ARG A CA 1
ATOM 598 C C . ARG A 1 82 ? -7.484 5.799 -4.869 1.00 95.81 82 ARG A C 1
ATOM 600 O O . ARG A 1 82 ? -8.632 6.136 -5.103 1.00 95.81 82 ARG A O 1
ATOM 607 N N . SER A 1 83 ? -7.110 4.519 -4.912 1.00 97.75 83 SER A N 1
ATOM 608 C CA . SER A 1 83 ? -8.081 3.441 -5.135 1.00 97.75 83 SER A CA 1
ATOM 609 C C . SER A 1 83 ? -8.850 3.088 -3.860 1.00 97.75 83 SER A C 1
ATOM 611 O O . SER A 1 83 ? -9.941 2.539 -3.970 1.00 97.75 83 SER A O 1
ATOM 613 N N . ALA A 1 84 ? -8.329 3.418 -2.674 1.00 96.25 84 ALA A N 1
ATOM 614 C CA . ALA A 1 84 ? -9.064 3.326 -1.412 1.00 96.25 84 ALA A CA 1
ATOM 615 C C . ALA A 1 84 ? -9.784 4.636 -1.043 1.00 96.25 84 ALA A C 1
ATOM 617 O O . ALA A 1 84 ? -10.786 4.582 -0.337 1.00 96.25 84 ALA A O 1
ATOM 618 N N . ASP A 1 85 ? -9.320 5.785 -1.542 1.00 93.56 85 ASP A N 1
ATOM 619 C CA . ASP A 1 85 ? -9.962 7.095 -1.349 1.00 93.56 85 ASP A CA 1
ATOM 620 C C . ASP A 1 85 ? -11.081 7.346 -2.375 1.00 93.56 85 ASP A C 1
ATOM 622 O O . ASP A 1 85 ? -11.018 8.232 -3.230 1.00 93.56 85 ASP A O 1
ATOM 626 N N . ARG A 1 86 ? -12.095 6.474 -2.364 1.00 95.25 86 ARG A N 1
ATOM 627 C CA . ARG A 1 86 ? -13.265 6.579 -3.245 1.00 95.25 86 ARG A CA 1
ATOM 628 C C . ARG A 1 86 ? -14.534 6.126 -2.528 1.00 95.25 86 ARG A C 1
ATOM 630 O O . ARG A 1 86 ? -14.467 5.176 -1.748 1.00 95.25 86 ARG A O 1
ATOM 637 N N . PRO A 1 87 ? -15.712 6.692 -2.854 1.00 96.69 87 PRO A N 1
ATOM 638 C CA . PRO A 1 87 ? -16.982 6.258 -2.262 1.00 96.69 87 PRO A CA 1
ATOM 639 C C . PRO A 1 87 ? -17.342 4.793 -2.548 1.00 96.69 87 PRO A C 1
ATOM 641 O O . PRO A 1 87 ? -18.098 4.179 -1.801 1.00 96.69 87 PRO A O 1
ATOM 644 N N . ASP A 1 88 ? -16.830 4.236 -3.647 1.00 97.25 88 ASP A N 1
ATOM 645 C CA . ASP A 1 88 ? -17.067 2.865 -4.094 1.00 97.25 88 ASP A CA 1
ATOM 646 C C . ASP A 1 88 ? -15.951 1.884 -3.684 1.00 97.25 88 ASP A C 1
ATOM 648 O O . ASP A 1 88 ? -15.991 0.714 -4.075 1.00 97.25 88 ASP A O 1
ATOM 652 N N . ALA A 1 89 ? -14.967 2.322 -2.894 1.00 97.75 89 ALA A N 1
ATOM 653 C CA . ALA A 1 89 ? -13.946 1.450 -2.326 1.00 97.75 89 ALA A CA 1
ATOM 654 C C . ALA A 1 89 ? -14.468 0.687 -1.099 1.00 97.75 89 ALA A C 1
ATOM 656 O O . ALA A 1 89 ? -15.292 1.180 -0.333 1.00 97.75 89 ALA A O 1
ATOM 657 N N . VAL A 1 90 ? -13.971 -0.537 -0.898 1.00 97.25 90 VAL A N 1
ATOM 658 C CA . VAL A 1 90 ? -14.262 -1.345 0.299 1.00 97.25 90 VAL A CA 1
ATOM 659 C C . VAL A 1 90 ? -12.958 -1.958 0.782 1.00 97.25 90 VAL A C 1
ATOM 661 O O . VAL A 1 90 ? -12.552 -3.033 0.340 1.00 97.25 90 VAL A O 1
ATOM 664 N N . THR A 1 91 ? -12.294 -1.250 1.685 1.00 96.81 91 THR A N 1
ATOM 665 C CA . THR A 1 91 ? -10.954 -1.604 2.152 1.00 96.81 91 THR A CA 1
ATOM 666 C C . THR A 1 91 ? -11.009 -2.038 3.606 1.00 96.81 91 THR A C 1
ATOM 668 O O . THR A 1 91 ? -11.381 -1.257 4.479 1.00 96.81 91 THR A O 1
ATOM 671 N N . ARG A 1 92 ? -10.591 -3.273 3.887 1.00 97.56 92 ARG A N 1
ATOM 672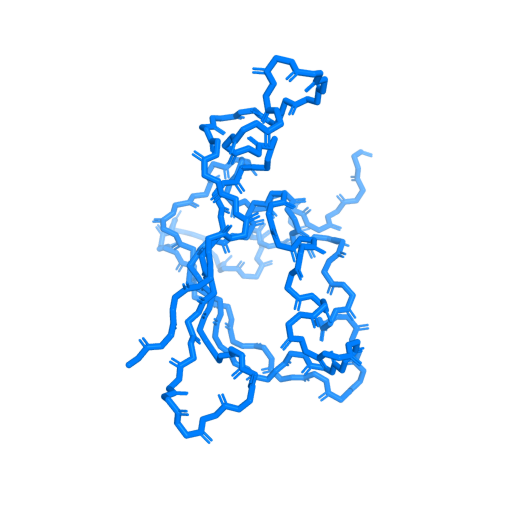 C CA . ARG A 1 92 ? -10.287 -3.714 5.251 1.00 97.56 92 ARG A CA 1
ATOM 673 C C . ARG A 1 92 ? -8.798 -3.537 5.504 1.00 97.56 92 ARG A C 1
ATOM 675 O O . ARG A 1 92 ? -7.997 -4.117 4.784 1.00 97.56 92 ARG A O 1
ATOM 682 N N . VAL A 1 93 ? -8.429 -2.778 6.528 1.00 96.69 93 VAL A N 1
ATOM 683 C CA . VAL A 1 93 ? -7.029 -2.639 6.944 1.00 96.69 93 VAL A CA 1
ATOM 684 C C . VAL A 1 93 ? -6.820 -3.458 8.210 1.00 96.69 93 VAL A C 1
ATOM 686 O O . VAL A 1 93 ? -7.502 -3.241 9.210 1.00 96.69 93 VAL A O 1
ATOM 689 N N . LEU A 1 94 ? -5.912 -4.427 8.149 1.00 97.19 94 LEU A N 1
ATOM 690 C CA . LEU A 1 94 ? -5.482 -5.230 9.285 1.00 97.19 94 LEU A CA 1
ATOM 691 C C . LEU A 1 94 ? -4.163 -4.658 9.797 1.00 97.19 94 LEU A C 1
ATOM 693 O O . LEU A 1 94 ? -3.183 -4.574 9.057 1.00 97.19 94 LEU A O 1
ATOM 697 N N . VAL A 1 95 ? -4.181 -4.240 11.058 1.00 95.88 95 VAL A N 1
ATOM 698 C CA . VAL A 1 95 ? -3.089 -3.540 11.734 1.00 95.88 95 VAL A CA 1
ATOM 699 C C . VAL A 1 95 ? -2.634 -4.416 12.907 1.00 95.88 95 VAL A C 1
ATOM 701 O O . VAL A 1 95 ? -3.501 -4.899 13.641 1.00 95.88 95 VAL A O 1
ATOM 704 N N . PRO A 1 96 ? -1.326 -4.653 13.101 1.00 94.25 96 PRO A N 1
ATOM 705 C CA . PRO A 1 96 ? -0.824 -5.364 14.272 1.00 94.25 96 PRO A CA 1
ATOM 706 C C . PRO A 1 96 ? -1.182 -4.618 15.560 1.00 94.25 96 PRO A C 1
ATOM 708 O O . PR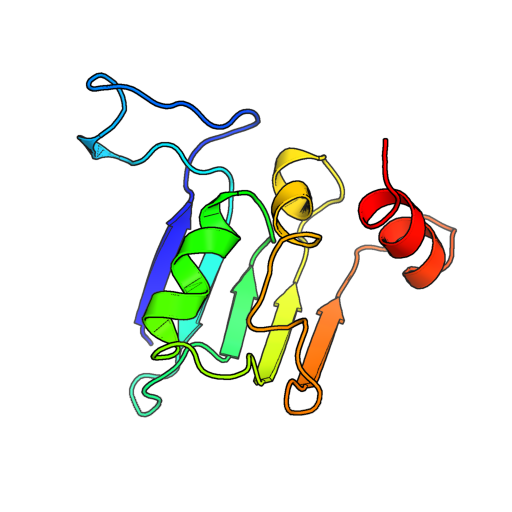O A 1 96 ? -1.211 -3.388 15.596 1.00 94.25 96 PRO A O 1
ATOM 711 N N . GLU A 1 97 ? -1.449 -5.369 16.626 1.00 93.69 97 GLU A N 1
ATOM 712 C CA . GLU A 1 97 ? -1.786 -4.812 17.935 1.00 93.69 97 GLU A CA 1
ATOM 713 C C . GLU A 1 97 ? -0.634 -3.956 18.487 1.00 93.69 97 GLU A C 1
ATOM 715 O O . GLU A 1 97 ? 0.530 -4.343 18.405 1.00 93.69 97 GLU A O 1
ATOM 720 N N . GLN A 1 98 ? -0.960 -2.781 19.038 1.00 91.31 98 GLN A N 1
ATOM 721 C CA . GLN A 1 98 ? 0.007 -1.845 19.641 1.00 91.31 98 GLN A CA 1
ATOM 722 C C . GLN A 1 98 ? -0.438 -1.327 21.019 1.00 91.31 98 GLN A C 1
ATOM 724 O O . GLN A 1 98 ? 0.084 -0.328 21.507 1.00 91.31 98 GLN A O 1
ATOM 729 N N . GLY A 1 99 ? -1.459 -1.935 21.629 1.00 93.19 99 GLY A N 1
ATOM 730 C CA . GLY A 1 99 ? -2.048 -1.436 22.880 1.00 93.19 99 GLY A CA 1
ATOM 731 C C . GLY A 1 99 ? -2.863 -0.139 22.740 1.00 93.19 99 GLY A C 1
ATOM 732 O O . GLY A 1 99 ? -3.354 0.378 23.739 1.00 93.19 99 GLY A O 1
ATOM 733 N N . VAL A 1 100 ? -3.046 0.370 21.518 1.00 93.31 100 VAL A N 1
ATOM 734 C CA . VAL A 1 100 ? -3.931 1.496 21.182 1.00 93.31 100 VAL A CA 1
ATOM 735 C C . VAL A 1 100 ? -4.874 1.107 20.035 1.00 93.31 100 VAL A C 1
ATOM 737 O O . VAL A 1 100 ? -4.540 0.208 19.254 1.00 93.31 100 VAL A O 1
ATOM 740 N N . PRO A 1 101 ? -6.047 1.752 19.897 1.00 93.88 101 PRO A N 1
ATOM 741 C CA . PRO A 1 101 ? -6.965 1.468 18.800 1.00 93.88 101 PRO A CA 1
ATOM 742 C C . PRO A 1 101 ? -6.318 1.676 17.424 1.00 93.88 101 PRO A C 1
ATOM 744 O O . PRO A 1 101 ? -5.692 2.700 17.159 1.00 93.88 101 PRO A O 1
ATOM 747 N N . ALA A 1 102 ? -6.536 0.734 16.501 1.00 91.94 102 ALA A N 1
ATOM 748 C CA . ALA A 1 102 ? -5.974 0.791 15.147 1.00 91.94 102 ALA A CA 1
ATOM 749 C C . ALA A 1 102 ? -6.333 2.085 14.394 1.00 91.94 102 ALA A C 1
ATOM 751 O O . ALA A 1 102 ? -5.528 2.612 13.629 1.00 91.94 102 ALA A O 1
ATOM 752 N N . VAL A 1 103 ? -7.535 2.621 14.631 1.00 92.19 103 VAL A N 1
ATOM 753 C CA . VAL A 1 103 ? -7.982 3.875 14.015 1.00 92.19 103 VAL A CA 1
ATOM 754 C C . VAL A 1 103 ? -7.122 5.068 14.438 1.00 92.19 103 VAL A C 1
ATOM 756 O O . VAL A 1 103 ? -6.898 5.955 13.620 1.00 92.19 103 VAL A O 1
ATOM 759 N N . ASP A 1 104 ? -6.598 5.083 15.663 1.00 92.44 104 ASP A N 1
ATOM 760 C CA . ASP A 1 104 ? -5.793 6.198 16.170 1.00 92.44 104 ASP A CA 1
ATOM 761 C C . ASP A 1 104 ? -4.396 6.195 15.533 1.00 92.44 104 ASP A C 1
ATOM 763 O O . ASP A 1 104 ? -3.908 7.236 15.093 1.00 92.44 104 ASP A O 1
ATOM 767 N N . LEU A 1 105 ? -3.807 5.008 15.361 1.00 89.56 105 LEU A N 1
ATOM 768 C CA . LEU A 1 105 ? -2.544 4.817 14.634 1.00 89.56 105 LEU A CA 1
ATOM 769 C C . LEU A 1 105 ? -2.663 5.249 13.168 1.00 89.56 105 LEU A C 1
ATOM 771 O O . LEU A 1 105 ? -1.808 5.957 12.627 1.00 89.56 105 LEU A O 1
ATOM 775 N N . LEU A 1 106 ? -3.756 4.842 12.517 1.00 89.62 106 LEU A N 1
ATOM 776 C CA . LEU A 1 106 ? -4.021 5.223 11.135 1.00 89.62 106 LEU A CA 1
ATOM 777 C C . LEU A 1 106 ? -4.280 6.728 11.018 1.00 89.62 106 LEU A C 1
ATOM 779 O O . LEU A 1 106 ? -3.754 7.347 10.100 1.00 89.62 106 LEU A O 1
ATOM 783 N N . ARG A 1 107 ? -5.011 7.348 11.956 1.00 91.44 107 ARG A N 1
ATOM 784 C CA . ARG A 1 107 ? -5.216 8.809 11.978 1.00 91.44 107 ARG A CA 1
ATOM 785 C C . ARG A 1 107 ? -3.894 9.564 12.007 1.00 91.44 107 ARG A C 1
ATOM 787 O O . ARG A 1 107 ? -3.753 10.523 11.256 1.00 91.44 107 ARG A O 1
ATOM 794 N N . GLN A 1 108 ? -2.929 9.124 12.814 1.00 86.69 108 GLN A N 1
ATOM 795 C CA . GLN A 1 108 ? -1.606 9.745 12.855 1.00 86.69 108 GLN A CA 1
ATOM 796 C C . GLN A 1 108 ? -0.897 9.644 11.498 1.00 86.69 108 GLN A C 1
ATOM 798 O O . GLN A 1 108 ? -0.380 10.638 11.004 1.00 86.69 108 GLN A O 1
ATOM 803 N N . THR A 1 109 ? -0.939 8.471 10.860 1.00 85.44 109 THR A N 1
ATOM 804 C CA . THR A 1 109 ? -0.338 8.253 9.530 1.00 85.44 109 THR A CA 1
ATOM 805 C C . THR A 1 109 ? -1.011 9.085 8.432 1.00 85.44 109 THR A C 1
ATOM 807 O O . THR A 1 109 ? -0.355 9.520 7.491 1.00 85.44 109 THR A O 1
ATOM 810 N N . MET A 1 110 ? -2.324 9.301 8.537 1.00 88.81 110 MET A N 1
ATOM 811 C CA . MET A 1 110 ? -3.130 10.053 7.567 1.00 88.81 110 MET A CA 1
ATOM 812 C C . MET A 1 110 ? -3.146 11.566 7.821 1.00 88.81 110 MET A C 1
ATOM 814 O O . MET A 1 110 ? -3.716 12.310 7.022 1.00 88.81 110 MET A O 1
ATOM 818 N N . SER A 1 111 ? -2.578 12.032 8.935 1.00 87.06 111 SER A N 1
ATOM 819 C CA . SER A 1 111 ? -2.550 13.456 9.262 1.00 87.06 111 SER A CA 1
ATOM 820 C C . SER A 1 111 ? -1.496 14.179 8.417 1.00 87.06 111 SER A C 1
ATOM 822 O O . SER A 1 111 ? -0.446 13.600 8.132 1.00 87.06 111 SER A O 1
ATOM 824 N N . PRO A 1 112 ? -1.743 15.440 8.015 1.00 80.00 112 PRO A N 1
ATOM 825 C CA . PRO A 1 112 ? -0.694 16.285 7.456 1.00 80.00 112 PRO A CA 1
ATOM 826 C C . PRO A 1 112 ? 0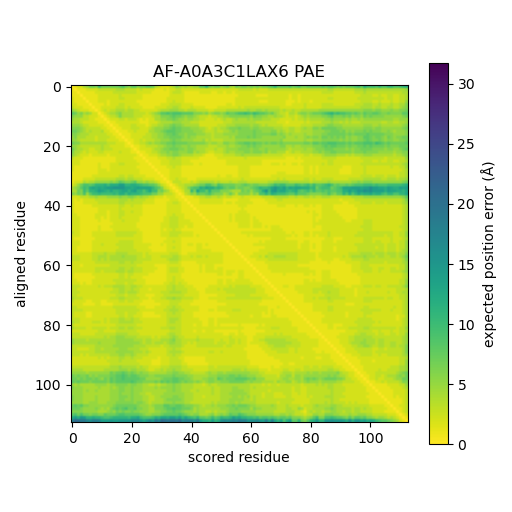.507 16.378 8.419 1.00 80.00 112 PRO A C 1
ATOM 828 O O . PRO A 1 112 ? 0.293 16.287 9.632 1.00 80.00 112 PRO A O 1
ATOM 831 N N . PRO A 1 113 ? 1.738 16.553 7.903 1.00 61.88 113 PRO A N 1
ATOM 832 C CA . PRO A 1 113 ? 2.921 16.785 8.732 1.00 61.88 113 PRO A CA 1
ATOM 833 C C . PRO A 1 113 ? 2.837 18.083 9.546 1.00 61.88 113 PRO A C 1
ATOM 835 O O . PRO A 1 113 ? 2.156 19.034 9.092 1.00 61.88 113 PRO A O 1
#

Mean predicted aligned error: 3.16 Å

Sequence (113 aa):
MRVDLCGVRGSSPASGADFVEVGGHTSCVALAHDAEHAPRLLLDAGTGLRAVPALLDGGPFRGTILLGHLHWDHMQGLPFFRSADRPDAVTRVLVPEQGVPAVDLLRQTMSPP

Secondary structure (DSSP, 8-state):
-EEEEEE-B-SS---SGGGTTT-S-BSEEEEE-TT-SS--EEE--SGGGGGHHHHTTT---EEEEE-S---GGGTTTGGG-TTTSSTT-EEEEE----SS-HHHHHHHHHS--

Solvent-accessible surface area (backbone atoms only — not comparable to full-atom values): 6193 Å² total; per-residue (Å²): 110,45,78,44,81,43,15,77,28,62,84,58,67,45,87,59,83,97,31,60,91,79,44,32,22,6,35,10,37,36,32,21,53,74,91,44,88,43,56,39,38,28,44,30,26,0,53,6,41,71,51,49,36,66,54,41,77,68,37,58,38,56,35,37,38,40,36,85,57,89,52,62,37,29,44,68,18,57,77,68,36,66,26,59,70,44,97,82,29,47,74,45,78,46,68,66,90,74,95,61,62,64,68,60,59,49,48,61,68,58,46,81,132

pLDDT: mean 94.46, std 4.83, range [61.88, 98.75]

Radius of gyration: 13.83 Å; Cα contacts (8 Å, |Δi|>4): 240; chains: 1; bounding box: 38×34×37 Å